Protein AF-A0AA43A6I5-F1 (afdb_monomer_lite)

Structure (mmCIF, N/CA/C/O backbone):
data_AF-A0AA43A6I5-F1
#
_entry.id   AF-A0AA43A6I5-F1
#
loop_
_atom_site.group_PDB
_atom_site.id
_atom_site.type_symbol
_atom_site.label_atom_id
_atom_site.label_alt_id
_atom_site.label_comp_id
_atom_site.label_asym_id
_atom_site.label_entity_id
_atom_site.label_seq_id
_atom_site.pdbx_PDB_ins_code
_atom_site.Cartn_x
_atom_site.Cartn_y
_atom_site.Cartn_z
_atom_site.occupancy
_atom_site.B_iso_or_equiv
_atom_site.auth_seq_id
_atom_site.auth_comp_id
_atom_site.auth_asym_id
_atom_site.auth_atom_id
_atom_site.pdbx_PDB_model_num
ATOM 1 N N . MET A 1 1 ? 19.232 8.202 -42.792 1.00 42.38 1 MET A N 1
ATOM 2 C CA . MET A 1 1 ? 19.228 8.672 -41.386 1.00 42.38 1 MET A CA 1
ATOM 3 C C . MET A 1 1 ? 17.812 8.891 -40.821 1.00 42.38 1 MET A C 1
ATOM 5 O O . MET A 1 1 ? 17.672 9.573 -39.821 1.00 42.38 1 MET A O 1
ATOM 9 N N . VAL A 1 2 ? 16.768 8.310 -41.435 1.00 43.19 2 VAL A N 1
ATOM 10 C CA . VAL A 1 2 ? 15.364 8.393 -40.967 1.00 43.19 2 VAL A CA 1
ATOM 11 C C . VAL A 1 2 ? 14.808 6.997 -40.636 1.00 43.19 2 VAL A C 1
ATOM 13 O O . VAL A 1 2 ? 13.933 6.867 -39.793 1.00 43.19 2 VAL A O 1
ATOM 16 N N . GLU A 1 3 ? 15.383 5.929 -41.201 1.00 41.94 3 GLU A N 1
ATOM 17 C CA . GLU A 1 3 ? 14.920 4.552 -40.961 1.00 41.94 3 GLU A CA 1
ATOM 18 C C . GLU A 1 3 ? 15.341 3.950 -39.612 1.00 41.94 3 GLU A C 1
ATOM 20 O O . GLU A 1 3 ? 14.665 3.058 -39.116 1.00 41.94 3 GLU A O 1
ATOM 25 N N . GLN A 1 4 ? 16.399 4.452 -38.962 1.00 41.28 4 GLN A N 1
ATOM 26 C CA . GLN A 1 4 ? 16.824 3.928 -37.652 1.00 41.28 4 GLN A CA 1
ATOM 27 C C . GLN A 1 4 ? 15.868 4.292 -36.506 1.00 41.28 4 GLN A C 1
ATOM 29 O O . GLN A 1 4 ? 15.871 3.623 -35.479 1.00 41.28 4 GLN A O 1
ATOM 34 N N . VAL A 1 5 ? 15.019 5.309 -36.682 1.00 46.94 5 VAL A N 1
ATOM 35 C CA . VAL A 1 5 ? 14.042 5.718 -35.659 1.00 46.94 5 VAL A CA 1
ATOM 36 C C . VAL A 1 5 ? 12.845 4.757 -35.619 1.00 46.94 5 VAL A C 1
ATOM 38 O O . VAL A 1 5 ? 12.219 4.589 -34.580 1.00 46.94 5 VAL A O 1
ATOM 41 N N . ALA A 1 6 ? 12.555 4.062 -36.724 1.00 42.03 6 ALA A N 1
ATOM 42 C CA . ALA A 1 6 ? 11.398 3.173 -36.824 1.00 42.03 6 ALA A CA 1
ATOM 43 C C . ALA A 1 6 ? 11.564 1.845 -36.057 1.00 42.03 6 ALA A C 1
ATOM 45 O O . ALA A 1 6 ? 10.568 1.189 -35.761 1.00 42.03 6 ALA A O 1
ATOM 46 N N . GLN A 1 7 ? 12.797 1.445 -35.716 1.0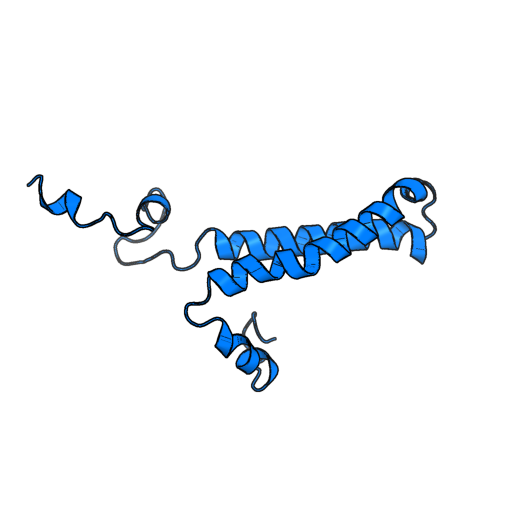0 42.00 7 GLN A N 1
ATOM 47 C CA . GLN A 1 7 ? 13.065 0.196 -34.986 1.00 42.00 7 GLN A CA 1
ATOM 48 C C . GLN A 1 7 ? 12.994 0.323 -33.455 1.00 42.00 7 GLN A C 1
ATOM 50 O O . GLN A 1 7 ? 12.977 -0.703 -32.781 1.00 42.00 7 GLN A O 1
ATOM 55 N N . MET A 1 8 ? 12.883 1.536 -32.904 1.00 43.06 8 MET A N 1
ATOM 56 C CA . MET A 1 8 ? 12.694 1.784 -31.464 1.00 43.06 8 MET A CA 1
ATOM 57 C C . MET A 1 8 ? 11.216 2.019 -31.116 1.00 43.06 8 MET A C 1
ATOM 59 O O . MET A 1 8 ? 10.851 2.942 -30.399 1.00 43.06 8 MET A O 1
ATOM 63 N N . VAL A 1 9 ? 10.320 1.209 -31.684 1.00 42.44 9 VAL A N 1
ATOM 64 C CA . VAL A 1 9 ? 8.901 1.179 -31.290 1.00 42.44 9 VAL A CA 1
ATOM 65 C C . VAL A 1 9 ? 8.608 -0.193 -30.692 1.00 42.44 9 VAL A C 1
ATOM 67 O O . VAL A 1 9 ? 7.761 -0.954 -31.157 1.00 42.44 9 VAL A O 1
ATOM 70 N N . VAL A 1 10 ? 9.362 -0.542 -29.651 1.00 46.38 10 VAL A N 1
ATOM 71 C CA . VAL A 1 10 ? 8.970 -1.605 -28.724 1.00 46.38 10 VAL A CA 1
ATOM 72 C C . VAL A 1 10 ? 7.997 -0.978 -27.722 1.00 46.38 10 VAL A C 1
ATOM 74 O O . VAL A 1 10 ? 8.212 0.133 -27.242 1.00 46.38 10 VAL A O 1
ATOM 77 N N . HIS A 1 11 ? 6.880 -1.650 -27.436 1.00 41.72 11 HIS A N 1
ATOM 78 C CA . HIS A 1 11 ? 5.886 -1.179 -26.465 1.00 41.72 11 HIS A CA 1
ATOM 79 C C . HIS A 1 11 ? 6.556 -0.928 -25.096 1.00 41.72 11 HIS A C 1
ATOM 81 O O . HIS A 1 11 ? 6.813 -1.868 -24.351 1.00 41.72 11 HIS A O 1
ATOM 87 N N . GLY A 1 12 ? 6.860 0.340 -24.790 1.00 49.72 12 GLY A N 1
ATOM 88 C CA . GLY A 1 12 ? 7.581 0.771 -23.581 1.00 49.72 12 GLY A CA 1
ATOM 89 C C . GLY A 1 12 ? 8.370 2.079 -23.743 1.00 49.72 12 GLY A C 1
ATOM 90 O O . GLY A 1 12 ? 8.540 2.808 -22.770 1.00 49.72 12 GLY A O 1
ATOM 91 N N . GLU A 1 13 ? 8.754 2.421 -24.977 1.00 51.38 13 GLU A N 1
ATOM 92 C CA . GLU A 1 13 ? 9.687 3.517 -25.311 1.00 51.38 13 GLU A CA 1
ATOM 93 C C . GLU A 1 13 ? 9.250 4.916 -24.839 1.00 51.38 13 GLU A C 1
ATOM 95 O O . GLU A 1 13 ? 10.094 5.728 -24.473 1.00 51.38 13 GLU A O 1
ATOM 100 N N . ALA A 1 14 ? 7.943 5.199 -24.771 1.00 53.41 14 ALA A N 1
ATOM 101 C CA . ALA A 1 14 ? 7.437 6.526 -24.400 1.00 53.41 14 ALA A CA 1
ATOM 102 C C . ALA A 1 14 ? 7.651 6.894 -22.917 1.00 53.41 14 ALA A C 1
ATOM 104 O O . ALA A 1 14 ? 7.701 8.072 -22.577 1.00 53.41 14 ALA A O 1
ATOM 105 N N . TRP A 1 15 ? 7.784 5.904 -22.030 1.00 48.78 15 TRP A N 1
ATOM 106 C CA . TRP A 1 15 ? 7.905 6.125 -20.579 1.00 48.78 15 TRP A CA 1
ATOM 107 C C . TRP A 1 15 ? 9.356 6.074 -20.088 1.00 48.78 15 TRP A C 1
ATOM 109 O O . TRP A 1 15 ? 9.637 6.389 -18.934 1.00 48.78 15 TRP A O 1
ATOM 119 N N . THR A 1 16 ? 10.270 5.671 -20.970 1.00 52.03 16 THR A N 1
ATOM 120 C CA . THR A 1 16 ? 11.725 5.657 -20.776 1.00 52.03 16 THR A CA 1
ATOM 121 C C . THR A 1 16 ? 12.426 6.791 -21.519 1.00 52.03 16 THR A C 1
ATOM 123 O O . THR A 1 16 ? 13.658 6.845 -21.499 1.00 52.03 16 THR A O 1
ATOM 126 N N . ILE A 1 17 ? 11.675 7.695 -22.166 1.00 55.97 17 ILE A N 1
ATOM 1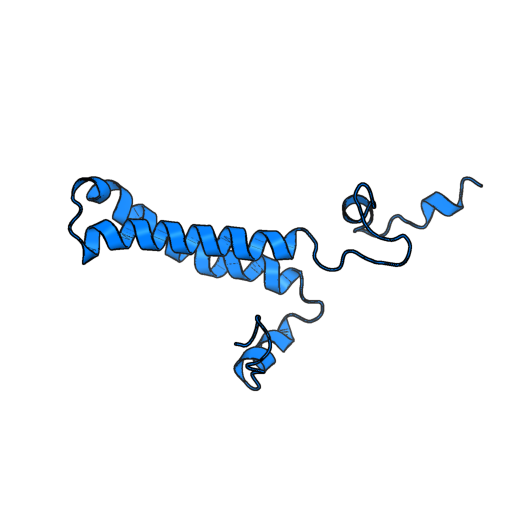27 C CA . ILE A 1 17 ? 12.240 8.911 -22.759 1.00 55.97 17 ILE A CA 1
ATOM 128 C C . ILE A 1 17 ? 12.945 9.669 -21.631 1.00 55.97 17 ILE A C 1
ATOM 130 O O . ILE A 1 17 ? 12.337 10.056 -20.632 1.00 55.97 17 ILE A O 1
ATOM 134 N N . LYS A 1 18 ? 14.269 9.786 -21.755 1.00 59.09 18 LYS A N 1
ATOM 135 C CA . LYS A 1 18 ? 15.168 10.367 -20.754 1.00 59.09 18 LYS A CA 1
ATOM 136 C C . LYS A 1 18 ? 15.034 11.894 -20.738 1.00 59.09 18 LYS A C 1
ATOM 138 O O . LYS A 1 18 ? 15.984 12.600 -21.052 1.00 59.09 18 LYS A O 1
ATOM 143 N N . ASP A 1 19 ? 13.864 12.402 -20.366 1.00 57.94 19 ASP A N 1
ATOM 144 C CA . ASP A 1 19 ? 13.609 13.846 -20.258 1.00 57.94 19 ASP A CA 1
ATOM 145 C C . ASP A 1 19 ? 14.092 14.440 -18.913 1.00 57.94 19 ASP A C 1
ATOM 147 O O . ASP A 1 19 ? 13.950 15.635 -18.664 1.00 57.94 19 ASP A O 1
ATOM 151 N N . LEU A 1 20 ? 14.686 13.620 -18.031 1.00 62.03 20 LEU A N 1
ATOM 152 C CA . LEU A 1 20 ? 15.198 14.007 -16.707 1.00 62.03 20 LEU A CA 1
ATOM 153 C C . LEU A 1 20 ? 16.689 13.662 -16.513 1.00 62.03 20 LEU A C 1
ATOM 155 O O . LEU A 1 20 ? 17.317 13.046 -17.368 1.00 62.03 20 LEU A O 1
ATOM 159 N N . PHE A 1 21 ? 17.237 14.055 -15.351 1.00 59.12 21 PHE A N 1
ATOM 160 C CA . PHE A 1 21 ? 18.607 13.824 -14.860 1.00 59.12 21 PHE A CA 1
ATOM 161 C C . PHE A 1 21 ? 18.984 12.333 -14.730 1.00 59.12 21 PHE A C 1
ATOM 163 O O . PHE A 1 21 ? 19.199 11.829 -13.629 1.00 59.12 21 PHE A O 1
ATOM 170 N N . VAL A 1 22 ? 19.077 11.614 -15.844 1.00 65.56 22 VAL A N 1
ATOM 171 C CA . VAL A 1 22 ? 19.575 10.236 -15.900 1.00 65.56 22 VAL A CA 1
ATOM 172 C C . VAL A 1 22 ? 20.828 10.224 -16.759 1.00 65.56 22 VAL A C 1
ATOM 174 O O . VAL A 1 22 ? 20.857 10.814 -17.841 1.00 65.56 22 VAL A O 1
ATOM 177 N N . LEU A 1 23 ? 21.884 9.561 -16.284 1.00 75.38 23 LEU A N 1
ATOM 178 C CA . LEU A 1 23 ? 23.118 9.461 -17.053 1.00 75.38 23 LEU A CA 1
ATOM 179 C C . LEU A 1 23 ? 22.864 8.729 -18.387 1.00 75.38 23 LEU A C 1
ATOM 181 O O . LEU A 1 23 ? 22.037 7.812 -18.469 1.00 75.38 23 LEU A O 1
ATOM 185 N N . PRO A 1 24 ? 23.604 9.076 -19.455 1.00 69.69 24 PRO A N 1
ATOM 186 C CA . PRO A 1 24 ? 23.399 8.486 -20.778 1.00 69.69 24 PRO A CA 1
ATOM 187 C C . PRO A 1 24 ? 23.564 6.955 -20.796 1.00 69.69 24 PRO A C 1
ATOM 189 O O . PRO A 1 24 ? 22.915 6.298 -21.605 1.00 69.69 24 PRO A O 1
ATOM 192 N N . ASN A 1 25 ? 24.339 6.386 -19.865 1.00 78.81 25 ASN A N 1
ATOM 193 C CA . ASN A 1 25 ? 24.577 4.943 -19.725 1.00 78.81 25 ASN A CA 1
ATOM 194 C C . ASN A 1 25 ? 23.586 4.208 -18.791 1.00 78.81 25 ASN A C 1
ATOM 196 O O . ASN A 1 25 ? 23.641 2.987 -18.688 1.00 78.81 25 ASN A O 1
ATOM 200 N N . GLU A 1 26 ? 22.693 4.909 -18.090 1.00 71.69 26 GLU A N 1
ATOM 201 C CA . GLU A 1 26 ? 21.783 4.289 -17.114 1.00 71.69 26 GLU A CA 1
ATOM 202 C C . GLU A 1 26 ? 20.360 4.130 -17.659 1.00 71.69 26 GLU A C 1
ATOM 204 O O . GLU A 1 26 ? 19.897 4.926 -18.480 1.00 71.69 26 GLU A O 1
ATOM 209 N N . TYR A 1 27 ? 19.664 3.088 -17.198 1.00 68.31 27 TYR A N 1
ATOM 210 C CA . TYR A 1 27 ? 18.274 2.796 -17.550 1.00 68.31 27 TYR A CA 1
ATOM 211 C C . TYR A 1 27 ? 17.368 2.975 -16.333 1.00 68.31 27 TYR A C 1
ATOM 213 O O . TYR A 1 27 ? 17.740 2.645 -15.207 1.00 68.31 27 TYR A O 1
ATOM 221 N N . VAL A 1 28 ? 16.154 3.473 -16.566 1.00 71.25 28 VAL A N 1
ATOM 222 C CA . VAL A 1 28 ? 15.124 3.581 -15.529 1.00 71.25 28 VAL A CA 1
ATOM 223 C C . VAL A 1 28 ? 14.424 2.231 -15.406 1.00 71.25 28 VAL A C 1
ATOM 225 O O . VAL A 1 28 ? 13.554 1.900 -16.206 1.00 71.25 28 VAL A O 1
ATOM 228 N N . TYR A 1 29 ? 14.823 1.439 -14.411 1.00 72.00 29 TYR A N 1
ATOM 229 C CA . TYR A 1 29 ? 14.243 0.111 -14.178 1.00 72.00 29 TYR A CA 1
ATOM 230 C C . TYR A 1 29 ? 12.880 0.171 -13.485 1.00 72.00 29 TYR A C 1
ATOM 232 O O . TYR A 1 29 ? 12.019 -0.666 -13.734 1.00 72.00 29 TYR A O 1
ATOM 240 N N . TRP A 1 30 ? 12.671 1.149 -12.601 1.00 76.81 30 TRP A N 1
ATOM 241 C CA . TRP A 1 30 ? 11.414 1.314 -11.874 1.00 76.81 30 TRP A CA 1
ATOM 242 C C . TRP A 1 30 ? 10.513 2.290 -12.611 1.00 76.81 30 TRP A C 1
ATOM 244 O O . TRP A 1 30 ? 10.671 3.506 -12.534 1.00 76.81 30 TRP A O 1
ATOM 254 N N . SER A 1 31 ? 9.567 1.725 -13.346 1.00 75.88 31 SER A N 1
ATOM 255 C CA . SER A 1 31 ? 8.537 2.473 -14.056 1.00 75.88 31 SER A CA 1
ATOM 256 C C . SER A 1 31 ? 7.329 2.752 -13.149 1.00 75.88 31 SER A C 1
ATOM 258 O O . SER A 1 31 ? 7.313 2.418 -11.960 1.00 75.88 31 SER A O 1
ATOM 260 N N . ILE A 1 32 ? 6.285 3.359 -13.717 1.00 81.75 32 ILE A N 1
ATOM 261 C CA . ILE A 1 32 ? 5.067 3.774 -13.007 1.00 81.75 32 ILE A CA 1
ATOM 262 C C . ILE A 1 32 ? 4.449 2.674 -12.127 1.00 81.75 32 ILE A C 1
ATOM 264 O O . ILE A 1 32 ? 3.917 2.971 -11.064 1.00 81.75 32 ILE A O 1
ATOM 268 N N . GLN A 1 33 ? 4.562 1.400 -12.509 1.00 82.62 33 GLN A N 1
ATOM 269 C CA . GLN A 1 33 ? 4.022 0.263 -11.760 1.00 82.62 33 GLN A CA 1
ATOM 270 C C . GLN A 1 33 ? 4.588 0.173 -10.334 1.00 82.62 33 GLN A C 1
ATOM 272 O O . GLN A 1 33 ? 3.836 -0.099 -9.397 1.00 82.62 33 GLN A O 1
ATOM 277 N N . ILE A 1 34 ? 5.882 0.460 -10.151 1.00 84.31 34 ILE A N 1
ATOM 278 C CA . ILE A 1 34 ? 6.514 0.470 -8.825 1.00 84.31 34 ILE A CA 1
ATOM 279 C C . ILE A 1 34 ? 6.064 1.685 -8.018 1.00 84.31 34 ILE A C 1
ATOM 281 O O . ILE A 1 34 ? 5.874 1.564 -6.816 1.00 84.31 34 ILE A O 1
ATOM 285 N N . VAL A 1 35 ? 5.811 2.830 -8.656 1.00 87.75 35 VAL A N 1
ATOM 286 C CA . VAL A 1 35 ? 5.278 4.030 -7.982 1.00 87.75 35 VAL A CA 1
ATOM 287 C C . VAL A 1 35 ? 3.826 3.822 -7.537 1.00 87.75 35 VAL A C 1
ATOM 289 O O . VAL A 1 35 ? 3.427 4.259 -6.456 1.00 87.75 35 VAL A O 1
ATOM 292 N N . MET A 1 36 ? 3.035 3.108 -8.339 1.00 88.00 36 MET A N 1
ATOM 293 C CA . MET A 1 36 ? 1.645 2.792 -8.014 1.00 88.00 36 MET A CA 1
ATOM 294 C C . MET A 1 36 ? 1.521 1.880 -6.787 1.00 88.00 36 MET A C 1
ATOM 296 O O . MET A 1 36 ? 0.524 1.973 -6.075 1.00 88.00 36 MET A O 1
ATOM 300 N N . TYR A 1 37 ? 2.518 1.037 -6.497 1.00 88.38 37 TYR A N 1
ATOM 301 C CA . TYR A 1 37 ? 2.478 0.126 -5.350 1.00 88.38 37 TYR A CA 1
ATOM 302 C C . TYR A 1 37 ? 2.428 0.864 -3.987 1.00 88.38 37 TYR A C 1
ATOM 304 O O . TYR A 1 37 ? 1.444 0.682 -3.261 1.00 88.38 37 TYR A O 1
ATOM 312 N N . PRO A 1 38 ? 3.377 1.757 -3.627 1.00 89.94 38 PRO A N 1
ATOM 313 C CA . PRO A 1 38 ? 3.292 2.573 -2.413 1.00 89.94 38 PRO A CA 1
ATOM 314 C C . PRO A 1 38 ? 2.090 3.516 -2.404 1.00 89.94 38 PRO A C 1
ATOM 316 O O . PRO A 1 38 ? 1.511 3.768 -1.352 1.00 89.94 38 PRO A O 1
ATOM 319 N N . TYR A 1 39 ? 1.683 4.023 -3.570 1.00 91.06 39 TYR A N 1
ATOM 320 C CA . TYR A 1 39 ? 0.508 4.885 -3.673 1.00 91.06 39 TYR A CA 1
ATOM 321 C C . TYR A 1 39 ? -0.774 4.146 -3.260 1.00 91.06 39 TYR A C 1
ATOM 323 O O . TYR A 1 39 ? -1.518 4.615 -2.397 1.00 91.06 39 TYR A O 1
ATOM 331 N N . MET A 1 40 ? -1.015 2.957 -3.822 1.00 91.81 40 MET A N 1
ATOM 332 C CA . MET A 1 40 ? -2.198 2.156 -3.496 1.00 91.81 40 MET A CA 1
ATOM 333 C C . MET A 1 40 ? -2.148 1.603 -2.069 1.00 91.81 40 MET A C 1
ATOM 335 O O . MET A 1 40 ? -3.146 1.675 -1.353 1.00 91.81 40 MET A O 1
ATOM 339 N N . THR A 1 41 ? -0.999 1.089 -1.622 1.00 92.00 41 THR A N 1
ATOM 340 C CA . THR A 1 41 ? -0.848 0.597 -0.239 1.00 92.00 41 THR A CA 1
ATOM 341 C C . THR A 1 41 ? -0.973 1.726 0.792 1.00 92.00 41 THR A C 1
ATOM 343 O O . THR A 1 41 ? -1.600 1.534 1.833 1.00 92.00 41 THR A O 1
ATOM 346 N N . GLY A 1 42 ? -0.484 2.932 0.484 1.00 93.69 42 GLY A N 1
ATOM 347 C CA . GLY A 1 42 ? -0.690 4.134 1.294 1.00 93.69 42 GLY A CA 1
ATOM 348 C C . GLY A 1 42 ? -2.163 4.540 1.403 1.00 93.69 42 GLY A C 1
ATOM 349 O O . GLY A 1 42 ? -2.627 4.872 2.495 1.00 93.69 42 GLY A O 1
ATOM 350 N N . LEU A 1 43 ? -2.931 4.444 0.310 1.00 93.88 43 LEU A N 1
ATOM 351 C CA . LEU A 1 43 ? -4.385 4.662 0.330 1.00 93.88 43 LEU A CA 1
ATOM 352 C C . LEU A 1 43 ? -5.112 3.633 1.207 1.00 93.88 43 LEU A C 1
ATOM 354 O O . LEU A 1 43 ? -5.978 4.010 2.000 1.00 93.88 43 LEU A O 1
ATOM 358 N N . VAL A 1 44 ? -4.738 2.352 1.109 1.00 94.94 44 VAL A N 1
ATOM 359 C CA . VAL A 1 44 ? -5.276 1.277 1.962 1.00 94.94 44 VAL A CA 1
ATOM 360 C C . VAL A 1 44 ? -5.018 1.581 3.438 1.00 94.94 44 VAL A C 1
ATOM 362 O O . VAL A 1 44 ? -5.951 1.509 4.245 1.00 94.94 44 VAL A O 1
ATOM 365 N N . ALA A 1 45 ? -3.782 1.954 3.784 1.00 94.44 45 ALA A N 1
ATOM 366 C CA . ALA A 1 45 ? -3.382 2.281 5.150 1.00 94.44 45 ALA A CA 1
ATOM 367 C C . ALA A 1 45 ? -4.115 3.524 5.678 1.00 94.44 45 ALA A C 1
ATOM 369 O O . ALA A 1 45 ? -4.635 3.502 6.793 1.00 94.44 45 ALA A O 1
ATOM 370 N N . GLY A 1 46 ? -4.233 4.583 4.871 1.00 93.81 46 GLY A N 1
ATOM 371 C CA . GLY A 1 46 ? -4.966 5.796 5.241 1.00 93.81 46 GLY A CA 1
ATOM 372 C C . GLY A 1 46 ? -6.451 5.533 5.505 1.00 93.81 46 GLY A C 1
ATOM 373 O O . GLY A 1 46 ? -6.989 5.971 6.522 1.00 93.81 46 GLY A O 1
ATOM 374 N N . ALA A 1 47 ? -7.107 4.756 4.640 1.00 93.81 47 ALA A N 1
ATOM 375 C CA . ALA A 1 47 ? -8.503 4.363 4.826 1.00 93.81 47 ALA A CA 1
ATOM 376 C C . ALA A 1 47 ? -8.701 3.460 6.058 1.00 93.81 47 ALA A C 1
ATOM 378 O O . ALA A 1 47 ? -9.671 3.623 6.803 1.00 93.81 47 ALA A O 1
ATOM 379 N N . PHE A 1 48 ? -7.755 2.555 6.324 1.00 94.25 48 PHE A N 1
ATOM 380 C CA . PHE A 1 48 ? -7.774 1.721 7.525 1.00 94.25 48 PHE A CA 1
ATOM 381 C C . PHE A 1 48 ? -7.627 2.554 8.805 1.00 94.25 48 PHE A C 1
ATOM 383 O O . PHE A 1 48 ? -8.394 2.365 9.749 1.00 94.25 48 PHE A O 1
ATOM 390 N N . VAL A 1 49 ? -6.702 3.519 8.824 1.00 93.69 49 VAL A N 1
ATOM 391 C CA . VAL A 1 49 ? -6.510 4.441 9.955 1.00 93.69 49 VAL A CA 1
ATOM 392 C C . VAL A 1 49 ? -7.764 5.287 10.190 1.00 93.69 49 VAL A C 1
ATOM 394 O O . VAL A 1 49 ? -8.230 5.390 11.321 1.00 93.69 49 VAL A O 1
ATOM 397 N N . LEU A 1 50 ? -8.381 5.831 9.137 1.00 92.44 50 LEU A N 1
ATOM 398 C CA . LEU A 1 50 ? -9.646 6.568 9.267 1.00 92.44 50 LEU A CA 1
ATOM 399 C C . LEU A 1 50 ? -10.758 5.715 9.894 1.00 92.44 50 LEU A C 1
ATOM 401 O O . LEU A 1 50 ? -11.526 6.210 10.720 1.00 92.44 50 LEU A O 1
ATOM 405 N N . SER A 1 51 ? -10.828 4.430 9.537 1.00 92.81 51 SER A N 1
ATOM 406 C CA . SER A 1 51 ? -11.767 3.492 10.154 1.00 92.81 51 SER A CA 1
ATOM 407 C C . SER A 1 51 ? -11.420 3.186 11.618 1.00 92.81 51 SER A C 1
ATOM 409 O O . SER A 1 51 ? -12.319 3.139 12.467 1.00 92.81 51 SER A O 1
ATOM 411 N N . SER A 1 52 ? -10.136 3.014 11.952 1.00 92.69 52 SER A N 1
ATOM 412 C CA . SER A 1 52 ? -9.701 2.695 13.318 1.00 92.69 52 SER A CA 1
ATOM 413 C C . SER A 1 52 ? -9.891 3.865 14.290 1.00 92.69 52 SER A C 1
ATOM 415 O O . SER A 1 52 ? -10.205 3.628 15.455 1.00 92.69 52 SER A O 1
ATOM 417 N N . LEU A 1 53 ? -9.820 5.119 13.824 1.00 93.62 53 LEU A N 1
ATOM 418 C CA . LEU A 1 53 ? -10.123 6.308 14.637 1.00 93.62 53 LEU A CA 1
ATOM 419 C C . LEU A 1 53 ? -11.534 6.272 15.240 1.00 93.62 53 LEU A C 1
ATOM 421 O O . LEU A 1 53 ? -11.731 6.664 16.390 1.00 93.62 53 LEU A O 1
ATOM 425 N N . TYR A 1 54 ? -12.520 5.774 14.497 1.00 91.31 54 TYR A N 1
ATOM 426 C CA . TYR A 1 54 ? -13.865 5.598 15.040 1.00 91.31 54 TYR A CA 1
ATOM 427 C C . TYR A 1 54 ? -13.953 4.376 15.965 1.00 91.31 54 TYR A C 1
ATOM 429 O O . TYR A 1 54 ? -14.419 4.502 17.093 1.00 91.31 54 TYR A O 1
ATOM 437 N N . HIS A 1 55 ? -13.488 3.204 15.519 1.00 88.88 55 HIS A N 1
ATOM 438 C CA . HIS A 1 55 ? -13.700 1.946 16.248 1.00 88.88 55 HIS A CA 1
ATOM 439 C C . HIS A 1 55 ? -12.845 1.800 17.517 1.00 88.88 55 HIS A C 1
ATOM 441 O O . HIS A 1 55 ? -13.295 1.185 18.480 1.00 88.88 55 HIS A O 1
ATOM 447 N N . VAL A 1 56 ? -11.622 2.337 17.522 1.00 91.62 56 VAL A N 1
ATOM 448 C CA . VA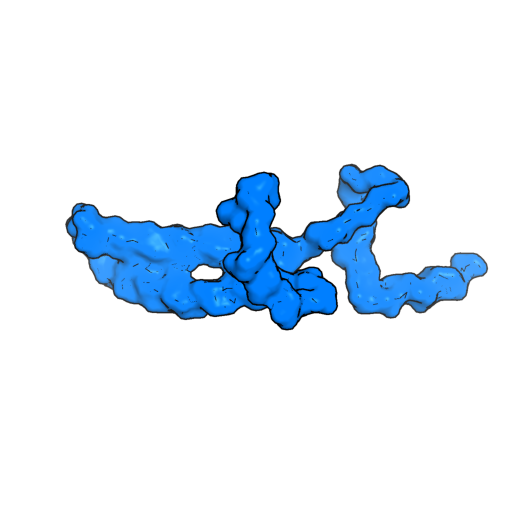L A 1 56 ? -10.666 2.205 18.638 1.00 91.62 56 VAL A CA 1
ATOM 449 C C . VAL A 1 56 ? -10.685 3.445 19.528 1.00 91.62 56 VAL A C 1
ATOM 451 O O . VAL A 1 56 ? -10.688 3.327 20.749 1.00 91.62 56 VAL A O 1
ATOM 454 N N . PHE A 1 57 ? -10.734 4.637 18.928 1.00 92.19 57 PHE A N 1
ATOM 455 C CA . PHE A 1 57 ? -10.637 5.907 19.656 1.00 92.19 57 PHE A CA 1
ATOM 456 C C . PHE A 1 57 ? -11.993 6.606 19.873 1.00 92.19 57 PHE A C 1
ATOM 458 O O . PHE A 1 57 ? -12.021 7.701 20.427 1.00 92.19 57 PHE A O 1
ATOM 465 N N . ASN A 1 58 ? -13.117 5.986 19.476 1.00 88.69 58 ASN A N 1
ATOM 466 C CA . ASN A 1 58 ? -14.485 6.508 19.642 1.00 88.69 58 ASN A CA 1
ATOM 467 C C . ASN A 1 58 ? -14.700 7.931 19.086 1.00 88.69 58 ASN A C 1
ATOM 469 O O . ASN A 1 58 ? -15.494 8.712 19.611 1.00 88.69 58 ASN A O 1
ATOM 473 N N . VAL A 1 59 ? -14.025 8.288 17.989 1.00 91.38 59 VAL A N 1
ATOM 474 C CA . VAL A 1 59 ? -14.216 9.597 17.347 1.00 91.38 59 VAL A CA 1
ATOM 475 C C . VAL A 1 59 ? -15.539 9.616 16.569 1.00 91.38 59 VAL A C 1
ATOM 477 O O . VAL A 1 59 ? -15.597 9.258 15.392 1.00 91.38 59 VAL A O 1
ATOM 480 N N . GLU A 1 60 ? -16.620 10.059 17.214 1.00 88.38 60 GLU A N 1
ATOM 481 C CA . GLU A 1 60 ? -17.989 10.008 16.666 1.00 88.38 60 GLU A CA 1
ATOM 482 C C . GLU A 1 60 ? -18.174 10.783 15.352 1.00 88.38 60 GLU A C 1
ATOM 484 O O . GLU A 1 60 ? -18.974 10.383 14.506 1.00 88.38 60 GLU A O 1
ATOM 489 N N . ARG A 1 61 ? -17.378 11.837 15.124 1.00 88.94 61 ARG A N 1
ATOM 490 C CA . ARG A 1 61 ? -17.397 12.640 13.884 1.00 88.94 61 ARG A CA 1
ATOM 491 C C . ARG A 1 61 ? -17.092 11.827 12.621 1.00 88.94 61 ARG A C 1
ATOM 493 O O . ARG A 1 61 ? -17.425 12.266 11.527 1.00 88.94 61 ARG A O 1
ATOM 500 N N . LEU A 1 62 ? -16.439 10.672 12.764 1.00 88.31 62 LEU A N 1
ATOM 501 C CA . LEU A 1 62 ? -16.032 9.798 11.659 1.00 88.31 62 LEU A CA 1
ATOM 502 C C . LEU A 1 62 ? -16.974 8.600 11.470 1.00 88.31 62 LEU A C 1
ATOM 504 O O . LEU A 1 62 ? -16.766 7.812 10.551 1.00 88.31 62 LEU A O 1
ATOM 508 N N . LYS A 1 63 ? -18.021 8.454 12.293 1.00 87.62 63 LYS A N 1
ATOM 509 C CA . LYS A 1 63 ? -18.919 7.284 12.309 1.00 87.62 63 LYS A CA 1
ATOM 510 C C . LYS A 1 63 ? -19.546 6.964 10.950 1.00 87.62 63 LYS A C 1
ATOM 512 O O . LYS A 1 63 ? -19.671 5.793 10.590 1.00 87.62 63 LYS A O 1
ATOM 517 N N . GLU A 1 64 ? -19.945 7.993 10.209 1.00 88.44 64 GLU A N 1
ATOM 518 C CA . GLU A 1 64 ? -20.591 7.841 8.901 1.00 88.44 64 GLU A CA 1
ATOM 519 C C . GLU A 1 64 ? -19.612 7.343 7.835 1.00 88.44 64 GLU A C 1
ATOM 521 O O . GLU A 1 64 ? -19.983 6.535 6.991 1.00 88.44 64 GLU A O 1
ATOM 526 N N . ILE A 1 65 ? -18.346 7.764 7.915 1.00 92.25 65 ILE A N 1
ATOM 527 C CA . ILE A 1 65 ? -17.307 7.457 6.924 1.00 92.25 65 ILE A CA 1
ATOM 528 C C . ILE A 1 65 ? -16.555 6.170 7.290 1.00 92.25 65 ILE A C 1
ATOM 530 O O . ILE A 1 65 ? -16.104 5.452 6.403 1.00 92.25 65 ILE A O 1
ATOM 534 N N . ALA A 1 66 ? -16.457 5.825 8.576 1.00 90.44 66 ALA A N 1
ATOM 535 C CA . ALA A 1 66 ? -15.636 4.718 9.067 1.00 90.44 66 ALA A CA 1
ATOM 536 C C . ALA A 1 66 ? -15.981 3.366 8.424 1.00 90.44 66 ALA A C 1
ATOM 538 O O . ALA A 1 66 ? -15.084 2.614 8.044 1.00 90.44 66 ALA A O 1
ATOM 539 N N . ARG A 1 67 ? -17.274 3.064 8.240 1.00 89.75 67 ARG A N 1
ATOM 540 C CA . ARG A 1 67 ? -17.704 1.821 7.575 1.00 89.75 67 ARG A CA 1
ATOM 541 C C . ARG A 1 67 ? -17.316 1.789 6.098 1.00 89.75 67 ARG A C 1
ATOM 543 O O . ARG A 1 67 ? -16.821 0.767 5.632 1.00 89.75 67 ARG A O 1
ATOM 550 N N . TYR A 1 68 ? -17.480 2.899 5.383 1.00 93.06 68 TYR A N 1
ATOM 551 C CA . TYR A 1 68 ? -17.064 2.995 3.983 1.00 93.06 68 TYR A CA 1
ATOM 552 C C . TYR A 1 68 ? -15.544 2.922 3.840 1.00 93.06 68 TYR A C 1
ATOM 554 O O . TYR A 1 68 ? -15.055 2.214 2.967 1.00 93.06 68 TYR A O 1
ATOM 562 N N . ALA A 1 69 ? -14.799 3.579 4.731 1.00 92.38 69 ALA A N 1
ATOM 563 C CA . ALA A 1 69 ? -13.341 3.543 4.751 1.00 92.38 69 ALA A CA 1
ATOM 564 C C . ALA A 1 69 ? -12.806 2.122 4.993 1.00 92.38 69 ALA A C 1
ATOM 566 O O . ALA A 1 69 ? -11.859 1.704 4.330 1.00 92.38 69 ALA A O 1
ATOM 567 N N . LEU A 1 70 ? -13.451 1.345 5.872 1.00 92.81 70 LEU A N 1
ATOM 568 C CA . LEU A 1 70 ? -13.103 -0.060 6.099 1.00 92.81 70 LEU A CA 1
ATOM 569 C C . LEU A 1 70 ? -13.313 -0.913 4.838 1.00 92.81 70 LEU A C 1
ATOM 571 O O . LEU A 1 70 ? -12.408 -1.638 4.430 1.00 92.81 70 LEU A O 1
ATOM 575 N N . VAL A 1 71 ? -14.492 -0.816 4.214 1.00 94.00 71 VAL A N 1
ATOM 576 C CA . VAL A 1 71 ? -14.818 -1.580 2.996 1.00 94.00 71 VAL A CA 1
ATOM 577 C C . VAL A 1 71 ?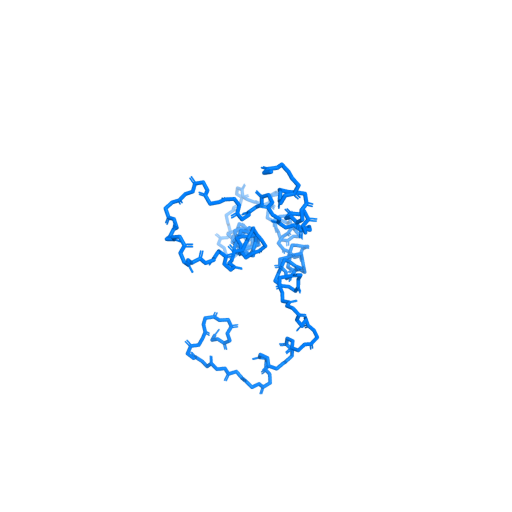 -13.901 -1.176 1.841 1.00 94.00 71 VAL A C 1
ATOM 579 O O . VAL A 1 71 ? -13.416 -2.036 1.112 1.00 94.00 71 VAL A O 1
ATOM 582 N N . PHE A 1 72 ? -13.612 0.118 1.707 1.00 93.44 72 PHE A N 1
ATOM 583 C CA . PHE A 1 72 ? -12.693 0.649 0.705 1.00 93.44 72 PHE A CA 1
ATOM 584 C C . PHE A 1 72 ? -11.261 0.137 0.905 1.00 93.44 72 PHE A C 1
ATOM 586 O O . PHE A 1 72 ? -10.645 -0.338 -0.046 1.00 93.44 72 PHE A O 1
ATOM 593 N N . SER A 1 73 ? -10.755 0.164 2.142 1.00 93.31 73 SER A N 1
ATOM 594 C CA . SER A 1 73 ? -9.442 -0.393 2.489 1.00 93.31 73 SER A CA 1
ATOM 595 C C . SER A 1 73 ? -9.363 -1.883 2.137 1.00 93.31 73 SER A C 1
ATOM 597 O O . SER A 1 73 ? -8.432 -2.313 1.457 1.00 93.31 73 SER A O 1
ATOM 599 N N . PHE A 1 74 ? -10.389 -2.658 2.501 1.00 92.88 74 PHE A N 1
ATOM 600 C CA . PHE A 1 74 ? -10.463 -4.086 2.194 1.00 92.88 74 PHE A CA 1
ATOM 601 C C . PHE A 1 74 ? -10.513 -4.374 0.685 1.00 92.88 74 PHE A C 1
ATOM 603 O O . PHE A 1 74 ? -9.816 -5.263 0.202 1.00 92.88 74 PHE A O 1
ATOM 610 N N . ALA A 1 75 ? -11.291 -3.599 -0.073 1.00 93.12 75 ALA A N 1
ATOM 611 C CA . ALA A 1 75 ? -11.396 -3.748 -1.523 1.00 93.12 75 ALA A CA 1
ATOM 612 C C . ALA A 1 75 ? -10.085 -3.413 -2.254 1.00 93.12 75 ALA A C 1
ATOM 614 O O . ALA A 1 75 ? -9.788 -4.009 -3.289 1.00 93.12 75 ALA A O 1
ATOM 615 N N . LEU A 1 76 ? -9.289 -2.482 -1.721 1.00 91.50 76 LEU A N 1
ATOM 616 C CA . LEU A 1 76 ? -8.031 -2.056 -2.332 1.00 91.50 76 LEU A CA 1
ATOM 617 C C . LEU A 1 76 ? -6.835 -2.973 -2.030 1.00 91.50 76 LEU A C 1
ATOM 619 O O . LEU A 1 76 ? -5.856 -2.920 -2.772 1.00 91.50 76 LEU A O 1
ATOM 623 N N . LEU A 1 77 ? -6.899 -3.837 -1.011 1.00 90.12 77 LEU A N 1
ATOM 624 C CA . LEU A 1 77 ? -5.828 -4.798 -0.695 1.00 90.12 77 LEU A CA 1
ATOM 625 C C . LEU A 1 77 ? -5.396 -5.671 -1.895 1.00 90.12 77 LEU A C 1
ATOM 627 O O . LEU A 1 77 ? -4.206 -5.672 -2.214 1.00 90.12 77 LEU A O 1
ATOM 631 N N . PRO A 1 78 ? -6.301 -6.375 -2.608 1.00 88.38 78 PRO A N 1
ATOM 632 C CA . PRO A 1 78 ? -5.908 -7.162 -3.780 1.00 88.38 78 PRO A CA 1
ATOM 633 C C . PRO A 1 78 ? -5.447 -6.280 -4.947 1.00 88.38 78 PRO A C 1
ATOM 635 O O . PRO A 1 78 ? -4.561 -6.665 -5.708 1.00 88.38 78 PRO A O 1
ATOM 638 N N . VAL A 1 79 ? -6.010 -5.075 -5.074 1.00 88.25 79 VAL A N 1
ATOM 639 C CA . VAL A 1 79 ? -5.670 -4.131 -6.147 1.00 88.25 79 VAL A CA 1
ATOM 640 C C . VAL A 1 79 ? -4.244 -3.616 -5.989 1.00 88.25 79 VAL A C 1
ATOM 642 O O . VAL A 1 79 ? -3.517 -3.531 -6.975 1.00 88.25 79 VAL A O 1
ATOM 645 N N . ALA A 1 80 ? -3.810 -3.361 -4.755 1.00 87.56 80 ALA A N 1
ATOM 646 C CA . ALA A 1 80 ? -2.464 -2.891 -4.455 1.00 87.56 80 ALA A CA 1
ATOM 647 C C . ALA A 1 80 ? -1.364 -3.893 -4.853 1.00 87.56 80 ALA A C 1
ATOM 649 O O . ALA A 1 80 ? -0.243 -3.480 -5.145 1.00 87.56 80 ALA A O 1
ATOM 650 N N . MET A 1 81 ? -1.669 -5.194 -4.915 1.00 84.25 81 MET A N 1
ATOM 651 C CA . MET A 1 81 ? -0.707 -6.227 -5.326 1.00 84.25 81 MET A CA 1
ATOM 652 C C . MET A 1 81 ? -0.563 -6.355 -6.851 1.00 84.25 81 MET A C 1
ATOM 654 O O . MET A 1 81 ? 0.4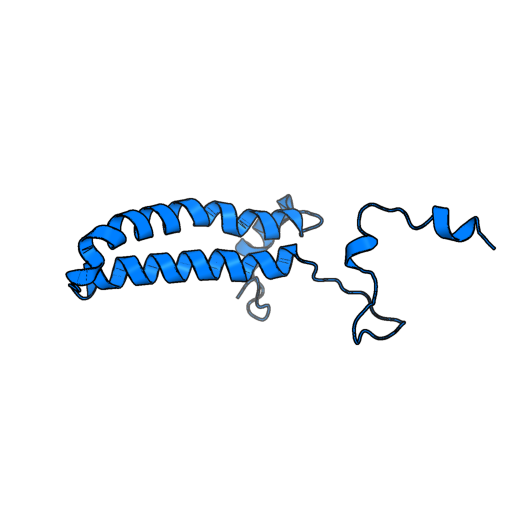59 -6.852 -7.330 1.00 84.25 81 MET A O 1
ATOM 658 N N . MET A 1 82 ? -1.551 -5.900 -7.631 1.00 86.31 82 MET A N 1
ATOM 659 C CA . MET A 1 82 ? -1.547 -6.068 -9.090 1.00 86.31 82 MET A CA 1
ATOM 660 C C . MET A 1 82 ? -0.381 -5.350 -9.795 1.00 86.31 82 MET A C 1
ATOM 662 O O . MET A 1 82 ? 0.263 -5.986 -10.630 1.00 86.31 82 MET A O 1
ATOM 666 N N . PRO A 1 83 ? -0.036 -4.083 -9.474 1.00 84.56 83 PRO A N 1
ATOM 667 C CA . PRO A 1 83 ? 1.090 -3.401 -10.111 1.00 84.56 83 PRO A CA 1
ATOM 668 C C . PRO A 1 83 ? 2.422 -4.128 -9.904 1.00 84.56 83 PRO A C 1
ATOM 670 O O . PRO A 1 83 ? 3.220 -4.215 -10.833 1.00 84.56 83 PRO A O 1
ATOM 673 N N . LEU A 1 84 ? 2.636 -4.696 -8.711 1.00 83.31 84 LEU A N 1
ATOM 674 C CA . LEU A 1 84 ? 3.848 -5.445 -8.387 1.00 83.31 84 LEU A CA 1
ATOM 675 C C . LEU A 1 84 ? 3.941 -6.724 -9.229 1.00 83.31 84 LEU A C 1
ATOM 677 O O . LEU A 1 84 ? 4.972 -6.970 -9.852 1.00 83.31 84 LEU A O 1
ATOM 681 N N . MET A 1 85 ? 2.853 -7.499 -9.314 1.00 81.94 85 MET A N 1
ATOM 682 C CA . MET A 1 85 ? 2.816 -8.716 -10.137 1.00 81.94 85 MET A CA 1
ATOM 683 C C . MET A 1 85 ? 3.039 -8.432 -11.624 1.00 81.94 85 MET A C 1
ATOM 685 O O . MET A 1 85 ? 3.718 -9.207 -12.288 1.00 81.94 85 MET A O 1
ATOM 689 N N . LEU A 1 86 ? 2.497 -7.329 -12.143 1.00 81.56 86 LEU A N 1
ATOM 690 C CA . LEU A 1 86 ? 2.659 -6.944 -13.548 1.00 81.56 86 LEU A CA 1
ATOM 691 C C . LEU A 1 86 ? 4.047 -6.367 -13.859 1.00 81.56 86 LEU A C 1
ATOM 693 O O . LEU A 1 86 ? 4.470 -6.394 -15.011 1.00 81.56 86 LEU A O 1
ATOM 697 N N . HIS A 1 87 ? 4.748 -5.837 -12.854 1.00 81.00 87 HIS A N 1
ATOM 698 C CA . HIS A 1 87 ? 6.125 -5.362 -12.998 1.00 81.00 87 HIS A CA 1
ATOM 699 C C . HIS A 1 87 ? 7.150 -6.508 -12.972 1.00 81.00 87 HIS A C 1
ATOM 701 O O . HIS A 1 87 ? 8.214 -6.410 -13.579 1.00 81.00 87 HIS A O 1
ATOM 707 N N . LEU A 1 88 ? 6.843 -7.606 -12.278 1.00 79.81 88 LEU A N 1
ATOM 708 C CA . LEU A 1 88 ? 7.706 -8.783 -12.207 1.00 79.81 88 LEU A CA 1
ATOM 709 C C . LEU A 1 88 ? 7.721 -9.528 -13.552 1.00 79.81 88 LEU A C 1
ATOM 711 O O . LEU A 1 88 ? 6.688 -9.974 -14.039 1.00 79.81 88 LEU A O 1
ATOM 715 N N . MET A 1 89 ? 8.913 -9.764 -14.109 1.00 76.44 89 MET A N 1
ATOM 716 C CA . MET A 1 89 ? 9.090 -10.572 -15.331 1.00 76.44 89 MET A CA 1
ATOM 717 C C . MET A 1 89 ? 8.668 -12.043 -15.151 1.00 76.44 89 MET A C 1
ATOM 719 O O . MET A 1 89 ? 8.327 -12.715 -16.120 1.00 76.44 89 MET A O 1
ATOM 723 N N . GLN A 1 90 ? 8.676 -12.547 -13.911 1.00 81.81 90 GLN A N 1
ATOM 724 C CA . GLN A 1 90 ? 8.219 -13.891 -13.544 1.00 81.81 90 GLN A CA 1
ATOM 725 C C . GLN A 1 90 ? 7.319 -13.836 -12.295 1.00 81.81 90 GLN A C 1
ATOM 727 O O . GLN A 1 90 ? 7.782 -14.102 -11.184 1.00 81.81 90 GLN A O 1
ATOM 732 N N . PRO A 1 91 ? 6.022 -13.515 -12.448 1.00 78.81 91 PRO A N 1
ATOM 733 C CA . PRO A 1 91 ? 5.117 -13.307 -11.314 1.00 78.81 91 PRO A CA 1
ATOM 734 C C . PRO A 1 91 ? 4.870 -14.577 -10.487 1.00 78.81 91 PRO A C 1
ATOM 736 O O . PRO A 1 91 ? 4.695 -14.505 -9.273 1.00 78.81 91 PRO A O 1
ATOM 739 N N . LEU A 1 92 ? 4.902 -15.754 -11.121 1.00 79.81 92 LEU A N 1
ATOM 740 C CA . LEU A 1 92 ? 4.641 -17.044 -10.465 1.00 79.81 92 LEU A CA 1
ATOM 741 C C . LEU A 1 92 ? 5.700 -17.405 -9.411 1.00 79.81 92 LEU A C 1
ATOM 743 O O . LEU A 1 92 ? 5.413 -18.148 -8.476 1.00 79.81 92 LEU A O 1
ATOM 747 N N . ASN A 1 93 ? 6.899 -16.827 -9.516 1.00 80.12 93 ASN A N 1
ATOM 748 C CA . ASN A 1 93 ? 7.988 -17.067 -8.573 1.00 80.12 93 ASN A CA 1
ATOM 749 C C . ASN A 1 93 ? 7.872 -16.223 -7.294 1.00 80.12 93 ASN A C 1
ATOM 751 O O . ASN A 1 93 ? 8.696 -16.377 -6.394 1.00 80.12 93 ASN A O 1
ATOM 755 N N . GLY A 1 94 ? 6.842 -15.377 -7.160 1.00 75.25 94 GLY A N 1
ATOM 756 C CA . GLY A 1 94 ? 6.625 -14.557 -5.962 1.00 75.25 94 GLY A CA 1
ATOM 757 C C . GLY A 1 94 ? 6.523 -15.366 -4.660 1.00 75.25 94 GLY A C 1
ATOM 758 O O . GLY A 1 94 ? 6.876 -14.866 -3.598 1.00 75.25 94 GLY A O 1
ATOM 759 N N . ILE A 1 95 ? 6.138 -16.645 -4.731 1.00 80.12 95 ILE A N 1
ATOM 760 C CA . ILE A 1 95 ? 6.091 -17.557 -3.572 1.00 80.12 95 ILE A CA 1
ATOM 761 C C . ILE A 1 95 ? 7.477 -17.772 -2.942 1.00 80.12 95 ILE A C 1
ATOM 763 O O . ILE A 1 95 ? 7.574 -17.962 -1.729 1.00 80.12 95 ILE A O 1
ATOM 767 N N . HIS A 1 96 ? 8.560 -17.682 -3.720 1.00 83.44 96 HIS A N 1
ATOM 768 C CA . HIS A 1 96 ? 9.920 -17.808 -3.187 1.00 83.44 96 HIS A CA 1
ATOM 769 C C . HIS A 1 96 ? 10.277 -16.686 -2.207 1.00 83.44 96 HIS A C 1
ATOM 771 O O . HIS A 1 96 ? 11.061 -16.913 -1.290 1.00 83.44 96 HIS A O 1
ATOM 777 N N . VAL A 1 97 ? 9.658 -15.510 -2.341 1.00 81.12 97 VAL A N 1
ATOM 778 C CA . VAL A 1 97 ? 9.836 -14.396 -1.398 1.00 81.12 97 VAL A CA 1
ATOM 7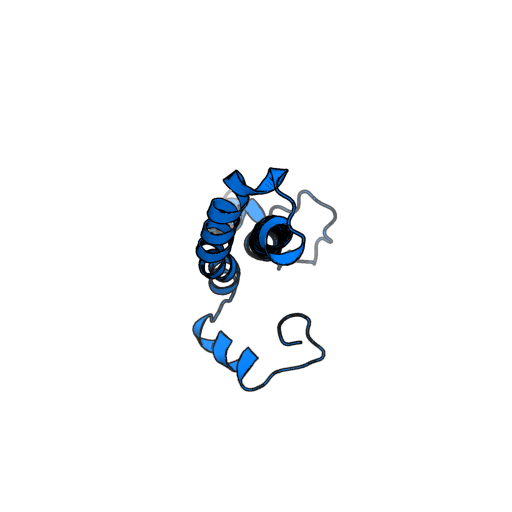79 C C . VAL A 1 97 ? 9.331 -14.779 -0.003 1.00 81.12 97 VAL A C 1
ATOM 781 O O . VAL A 1 97 ? 9.963 -14.436 0.990 1.00 81.12 97 VAL A O 1
ATOM 784 N N . LEU A 1 98 ? 8.231 -15.538 0.072 1.00 81.94 98 LEU A N 1
ATOM 785 C CA . LEU A 1 98 ? 7.653 -16.026 1.328 1.00 81.94 98 LEU A CA 1
ATOM 786 C C . LEU A 1 98 ? 8.406 -17.242 1.889 1.00 81.94 98 LEU A C 1
ATOM 788 O O . LEU A 1 98 ? 8.584 -17.344 3.099 1.00 81.94 98 LEU A O 1
ATOM 792 N N . MET A 1 99 ? 8.829 -18.172 1.026 1.00 83.38 99 MET A N 1
ATOM 793 C CA . MET A 1 99 ? 9.444 -19.441 1.448 1.00 83.38 99 MET A CA 1
ATOM 794 C C . MET A 1 99 ? 10.941 -19.329 1.769 1.00 83.38 99 MET A C 1
ATOM 796 O O . MET A 1 99 ? 11.441 -20.061 2.621 1.00 83.38 99 MET A O 1
ATOM 800 N N . THR A 1 100 ? 11.669 -18.431 1.103 1.00 85.44 100 THR A N 1
ATOM 801 C CA . THR A 1 100 ? 13.109 -18.202 1.314 1.00 85.44 100 THR A CA 1
ATOM 802 C C . THR A 1 100 ? 13.398 -16.702 1.443 1.00 85.44 100 THR A C 1
ATOM 804 O O . THR A 1 100 ? 13.994 -16.116 0.535 1.00 85.44 100 THR A O 1
ATOM 807 N N . PRO A 1 101 ? 12.950 -16.049 2.534 1.00 82.69 101 PRO A N 1
ATOM 808 C CA . PRO A 1 101 ? 13.062 -14.602 2.678 1.00 82.69 101 PRO A CA 1
ATOM 809 C C . PRO A 1 101 ? 14.510 -14.156 2.905 1.00 82.69 101 PRO A C 1
ATOM 811 O O . PRO A 1 101 ? 15.276 -14.784 3.641 1.00 82.69 101 PRO A O 1
ATOM 814 N N . HIS A 1 102 ? 14.873 -13.022 2.302 1.00 81.44 102 HIS A N 1
ATOM 815 C CA . HIS A 1 102 ? 16.141 -12.345 2.553 1.00 81.44 102 HIS A CA 1
ATOM 816 C C . HIS A 1 102 ? 15.896 -11.062 3.359 1.00 81.44 102 HIS A C 1
ATOM 818 O O . HIS A 1 102 ? 15.531 -10.024 2.814 1.00 81.44 102 HIS A O 1
ATOM 824 N N . PHE A 1 103 ? 16.099 -11.113 4.675 1.00 78.19 103 PHE A N 1
ATOM 825 C CA . PHE A 1 103 ? 15.735 -10.020 5.596 1.00 78.19 103 PHE A CA 1
ATOM 826 C C . PHE A 1 103 ? 16.520 -8.707 5.417 1.00 78.19 103 PHE A C 1
ATOM 828 O O . PHE A 1 103 ? 16.240 -7.721 6.088 1.00 78.19 103 PHE A O 1
ATOM 835 N N . THR A 1 104 ? 17.514 -8.664 4.531 1.00 82.06 104 THR A N 1
ATOM 836 C CA . THR A 1 104 ? 18.239 -7.430 4.180 1.00 82.06 104 THR A CA 1
ATOM 837 C C . THR A 1 104 ? 17.582 -6.670 3.022 1.00 82.06 104 THR A C 1
ATOM 839 O O . THR A 1 104 ? 17.972 -5.540 2.734 1.00 82.06 104 THR A O 1
ATOM 842 N N . SER A 1 105 ? 16.609 -7.273 2.329 1.00 79.81 105 SER A N 1
ATOM 843 C CA . SER A 1 105 ? 15.930 -6.672 1.178 1.00 79.81 105 SER A CA 1
ATOM 844 C C . SER A 1 105 ? 14.585 -6.077 1.580 1.00 79.81 105 SER A C 1
ATOM 846 O O . SER A 1 105 ? 13.769 -6.761 2.181 1.00 79.81 105 SER A O 1
ATOM 848 N N . ALA A 1 106 ? 14.299 -4.844 1.158 1.00 74.38 106 ALA A N 1
ATOM 849 C CA . ALA A 1 106 ? 13.064 -4.124 1.501 1.00 74.38 106 ALA A CA 1
ATOM 850 C C . ALA A 1 106 ? 11.754 -4.797 1.028 1.00 74.38 106 ALA A C 1
ATOM 852 O O . ALA A 1 106 ? 10.677 -4.406 1.459 1.00 74.38 106 ALA A O 1
ATOM 853 N N . ILE A 1 107 ? 11.834 -5.773 0.119 1.00 74.06 107 ILE A N 1
ATOM 854 C CA . ILE A 1 107 ? 10.678 -6.506 -0.427 1.00 74.06 107 ILE A CA 1
ATOM 855 C C . ILE A 1 107 ? 10.385 -7.793 0.365 1.00 74.06 107 ILE A C 1
ATOM 857 O O . ILE A 1 107 ? 9.254 -8.269 0.350 1.00 74.06 107 ILE A O 1
ATOM 861 N N . SER A 1 108 ? 11.388 -8.366 1.037 1.00 67.50 108 SER A N 1
ATOM 862 C CA . SER A 1 108 ? 11.279 -9.630 1.787 1.00 67.50 108 SER A CA 1
ATOM 863 C C . SER A 1 108 ? 11.529 -9.492 3.289 1.00 67.50 108 SER A C 1
ATOM 865 O O . SER A 1 108 ? 11.481 -10.500 3.993 1.00 67.50 108 SER A O 1
ATOM 867 N N . ALA A 1 109 ? 11.859 -8.285 3.751 1.00 55.22 109 ALA A N 1
ATOM 868 C CA . ALA A 1 109 ? 11.987 -7.929 5.160 1.00 55.22 109 ALA A CA 1
ATOM 869 C C . ALA A 1 109 ? 10.636 -7.550 5.779 1.00 55.22 109 ALA A C 1
ATOM 871 O O . ALA A 1 109 ? 9.728 -7.136 5.023 1.00 55.22 109 ALA A O 1
#

Sequence (109 aa):
MVEQVAQMVVHGEAWTIKDLFVLPNEYVYWSIQIVMYPYMTGLVAGAFVLSSLYHVFNVERLKEIARYALVFSFALLPVAMMPLMLHLMQPLNGIHVLMTPHFTSAISA

Radius of gyration: 20.35 Å; chains: 1; bounding box: 45×33×61 Å

Foldseek 3Di:
DPVVVVVPPDPPNVQFPPPDPDDPPDGDLDTVLNVLLCVLLVLLVVLQVLLCCCVPVVPVVSVVVNVVSPVVSVVSVVVSCVSVLVSDPDNVCVVCLVVPPDVVDPSND

Secondary structure (DSSP, 8-state):
--GGGTT--STTGGGS---SS--TT------HHHHHHHHHHHHHHHHHHHHHHHHTT--GGGHHHHHHHHHHHHHHHHHHHHHHHHH-SSGGGGHHHHHS--TTSTTT-

pLDDT: mean 78.02, std 16.32, range [41.28, 94.94]